Protein AF-A0A963UQ39-F1 (afdb_monomer_lite)

pLDDT: mean 74.8, std 10.71, range [49.53, 90.19]

Radius of gyration: 19.25 Å; chains: 1; bounding box: 44×16×61 Å

Structure (mmCIF, N/CA/C/O backbone):
data_AF-A0A963UQ39-F1
#
_entry.id   AF-A0A963UQ39-F1
#
loop_
_atom_site.group_PDB
_atom_site.id
_atom_site.type_symbol
_atom_site.label_atom_id
_atom_site.label_alt_id
_atom_site.label_comp_id
_atom_site.label_asym_id
_atom_site.label_entity_id
_atom_site.label_seq_id
_atom_site.pdbx_PDB_ins_code
_atom_site.Cartn_x
_atom_site.Cartn_y
_atom_site.Cartn_z
_atom_site.occupancy
_atom_site.B_iso_or_equiv
_atom_site.auth_seq_id
_atom_site.auth_comp_id
_atom_site.auth_asym_id
_atom_site.auth_atom_id
_atom_site.pdbx_PDB_model_num
ATOM 1 N N . MET A 1 1 ? 23.117 -4.350 -24.647 1.00 58.25 1 MET A N 1
ATOM 2 C CA . MET A 1 1 ? 23.009 -3.315 -23.593 1.00 58.25 1 MET A CA 1
ATOM 3 C C . MET A 1 1 ? 21.552 -3.025 -23.236 1.00 58.25 1 MET A C 1
ATOM 5 O O . MET A 1 1 ? 21.212 -3.125 -22.069 1.00 58.25 1 MET A O 1
ATOM 9 N N . ILE A 1 2 ? 20.678 -2.806 -24.225 1.00 73.00 2 ILE A N 1
ATOM 10 C CA . ILE A 1 2 ? 19.228 -2.580 -24.040 1.00 73.00 2 ILE A CA 1
ATOM 11 C C . ILE A 1 2 ? 18.543 -3.752 -23.302 1.00 73.00 2 ILE A C 1
ATOM 13 O O . ILE A 1 2 ? 17.891 -3.554 -22.287 1.00 73.00 2 ILE A O 1
ATOM 17 N N . ALA A 1 3 ? 18.848 -4.997 -23.689 1.00 75.25 3 ALA A N 1
ATOM 18 C CA . ALA A 1 3 ? 18.307 -6.195 -23.033 1.00 75.25 3 ALA A CA 1
ATOM 19 C C . ALA A 1 3 ? 18.734 -6.388 -21.557 1.00 75.25 3 ALA A C 1
ATOM 21 O O . ALA A 1 3 ? 18.091 -7.137 -20.824 1.00 75.25 3 ALA A O 1
ATOM 22 N N . LEU A 1 4 ? 19.828 -5.753 -21.113 1.00 77.38 4 LEU A N 1
ATOM 23 C CA . LEU A 1 4 ? 20.248 -5.793 -19.705 1.00 77.38 4 LEU A CA 1
ATOM 24 C C . LEU A 1 4 ? 19.424 -4.805 -18.869 1.00 77.38 4 LEU A C 1
ATOM 26 O O . LEU A 1 4 ? 19.041 -5.128 -17.748 1.00 77.38 4 LEU A O 1
ATOM 30 N N . ILE A 1 5 ? 19.123 -3.637 -19.441 1.00 81.50 5 ILE A N 1
ATOM 31 C CA . ILE A 1 5 ? 18.282 -2.607 -18.824 1.00 81.50 5 ILE A CA 1
ATOM 32 C C . ILE A 1 5 ? 16.863 -3.151 -18.634 1.00 81.50 5 ILE A C 1
ATOM 34 O O . ILE A 1 5 ? 16.340 -3.078 -17.526 1.00 81.50 5 ILE A O 1
ATOM 38 N N . ASP A 1 6 ? 16.299 -3.814 -19.647 1.00 80.00 6 ASP A N 1
ATOM 39 C CA . ASP A 1 6 ? 14.969 -4.430 -19.540 1.00 80.00 6 ASP A CA 1
ATOM 40 C C . ASP A 1 6 ? 14.915 -5.538 -18.489 1.00 80.00 6 ASP A C 1
ATOM 42 O O . ASP A 1 6 ? 13.947 -5.644 -17.735 1.00 80.00 6 ASP A O 1
ATOM 46 N N . ARG A 1 7 ? 15.966 -6.361 -18.382 1.00 78.88 7 ARG A N 1
ATOM 47 C CA . ARG A 1 7 ? 16.041 -7.413 -17.356 1.00 78.88 7 ARG A CA 1
ATOM 48 C C . ARG A 1 7 ? 16.135 -6.844 -15.946 1.00 78.88 7 ARG A C 1
ATOM 50 O O . ARG A 1 7 ? 15.493 -7.368 -15.041 1.00 78.88 7 ARG A O 1
ATOM 57 N N . LEU A 1 8 ? 16.913 -5.781 -15.751 1.00 83.19 8 LEU A N 1
ATOM 58 C CA . LEU A 1 8 ? 17.004 -5.104 -14.458 1.00 83.19 8 LEU A CA 1
ATOM 59 C C . LEU A 1 8 ? 15.682 -4.421 -14.094 1.00 83.19 8 LEU A C 1
ATOM 61 O O . LEU A 1 8 ? 15.211 -4.582 -12.970 1.00 83.19 8 LEU A O 1
ATOM 65 N N . ALA A 1 9 ? 15.055 -3.733 -15.050 1.00 81.56 9 ALA A N 1
ATOM 66 C CA . ALA A 1 9 ? 13.768 -3.072 -14.859 1.00 81.56 9 ALA A CA 1
ATOM 67 C C . ALA A 1 9 ? 12.657 -4.076 -14.512 1.00 81.56 9 ALA A C 1
ATOM 69 O O . ALA A 1 9 ? 11.926 -3.886 -13.542 1.00 81.56 9 ALA A O 1
ATOM 70 N N . THR A 1 10 ? 12.571 -5.192 -15.240 1.00 81.25 10 THR A N 1
ATOM 71 C CA . THR A 1 10 ? 11.577 -6.242 -14.967 1.00 81.25 10 THR A CA 1
ATOM 72 C C . THR A 1 10 ? 11.819 -6.961 -13.644 1.00 81.25 10 THR A C 1
ATOM 74 O O . THR A 1 10 ? 10.854 -7.286 -12.950 1.00 81.25 10 THR A O 1
ATOM 77 N N . LEU A 1 11 ? 13.076 -7.189 -13.249 1.00 84.12 11 LEU A N 1
ATOM 78 C CA . LEU A 1 11 ? 13.391 -7.798 -11.956 1.00 84.12 11 LEU A CA 1
ATOM 79 C C . LEU A 1 11 ? 13.026 -6.867 -10.793 1.00 84.12 11 LEU A C 1
ATOM 81 O O . LEU A 1 11 ? 12.362 -7.303 -9.852 1.00 84.12 11 LEU A O 1
ATOM 85 N N . ALA A 1 12 ? 13.409 -5.590 -10.884 1.00 84.69 12 ALA A N 1
ATOM 86 C CA . ALA A 1 12 ? 13.076 -4.577 -9.888 1.00 84.69 12 ALA A C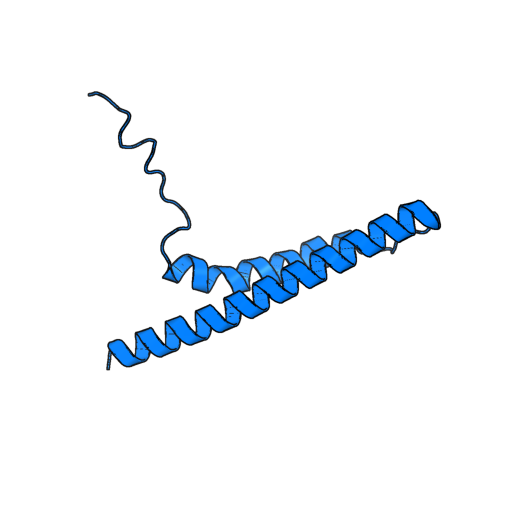A 1
ATOM 87 C C . ALA A 1 12 ? 11.556 -4.426 -9.741 1.00 84.69 12 ALA A C 1
ATOM 89 O O . ALA A 1 12 ? 11.036 -4.476 -8.630 1.00 84.69 12 ALA A O 1
ATOM 90 N N . ALA A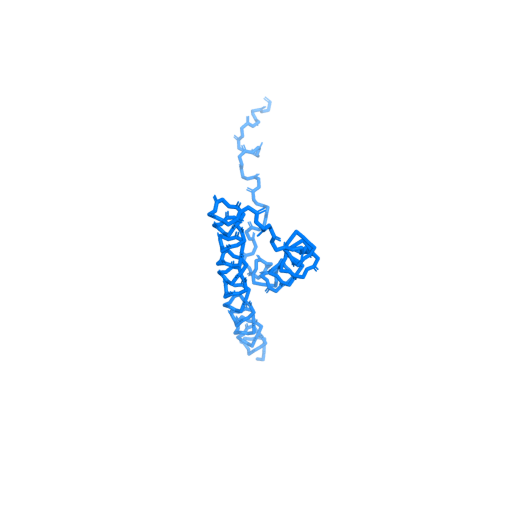 1 13 ? 10.831 -4.357 -10.858 1.00 83.50 13 ALA A N 1
ATOM 91 C CA . ALA A 1 13 ? 9.379 -4.256 -10.842 1.00 83.50 13 ALA A CA 1
ATOM 92 C C . ALA A 1 13 ? 8.696 -5.511 -10.287 1.00 83.50 13 ALA A C 1
ATOM 94 O O . ALA A 1 13 ? 7.696 -5.432 -9.579 1.00 83.50 13 ALA A O 1
ATOM 95 N N . LYS A 1 14 ? 9.233 -6.701 -10.575 1.00 84.00 14 LYS A N 1
ATOM 96 C CA . LYS A 1 14 ? 8.712 -7.941 -9.994 1.00 84.00 14 LYS A CA 1
ATOM 97 C C . LYS A 1 14 ? 8.938 -7.969 -8.479 1.00 84.00 14 LYS A C 1
ATOM 99 O O . LYS A 1 14 ? 8.060 -8.426 -7.754 1.00 84.00 14 LYS A O 1
ATOM 104 N N . ALA A 1 15 ? 10.074 -7.464 -7.998 1.00 87.69 15 ALA A N 1
ATOM 105 C CA . ALA A 1 15 ? 10.348 -7.345 -6.569 1.00 87.69 15 ALA A CA 1
ATOM 106 C C . ALA A 1 15 ? 9.387 -6.361 -5.879 1.00 87.69 15 ALA A C 1
ATOM 108 O O . ALA A 1 15 ? 8.814 -6.702 -4.844 1.00 87.69 15 ALA A O 1
ATOM 109 N N . THR A 1 16 ? 9.142 -5.186 -6.471 1.00 86.06 16 THR A N 1
ATOM 110 C CA . THR A 1 16 ? 8.179 -4.216 -5.925 1.00 86.06 16 THR A CA 1
ATOM 111 C C . THR A 1 16 ? 6.748 -4.749 -5.962 1.00 86.06 16 THR A C 1
ATOM 113 O O . THR A 1 16 ? 6.015 -4.552 -4.999 1.00 86.06 16 THR A O 1
ATOM 116 N N . LEU A 1 17 ? 6.363 -5.515 -6.990 1.00 86.50 17 LEU A N 1
ATOM 117 C CA . LEU A 1 17 ? 5.062 -6.188 -7.035 1.00 86.50 17 LEU A CA 1
ATOM 118 C C . LEU A 1 17 ? 4.880 -7.166 -5.868 1.00 86.50 17 LEU A C 1
ATOM 120 O O . LEU A 1 17 ? 3.850 -7.143 -5.201 1.00 86.50 17 LEU A O 1
ATOM 124 N N . TRP A 1 18 ? 5.869 -8.028 -5.618 1.00 87.06 18 TRP A N 1
ATOM 125 C CA . TRP A 1 18 ? 5.811 -8.978 -4.505 1.00 87.06 18 TRP A CA 1
ATOM 126 C C . TRP A 1 18 ? 5.726 -8.266 -3.156 1.00 87.06 18 TRP A C 1
ATOM 128 O O . TRP A 1 18 ? 4.947 -8.673 -2.294 1.00 87.06 18 TRP A O 1
ATOM 138 N N . LEU A 1 19 ? 6.477 -7.177 -2.990 1.00 88.81 19 LEU A N 1
ATOM 139 C CA . LEU A 1 19 ? 6.422 -6.364 -1.781 1.00 88.81 19 LEU A CA 1
ATOM 140 C C . LEU A 1 19 ? 5.053 -5.678 -1.621 1.00 88.81 19 LEU A C 1
ATOM 142 O O . LEU A 1 19 ? 4.499 -5.670 -0.524 1.00 88.81 19 LEU A O 1
ATOM 146 N N . ALA A 1 20 ? 4.462 -5.181 -2.710 1.00 85.12 20 ALA A N 1
ATOM 147 C CA . ALA A 1 20 ? 3.124 -4.593 -2.709 1.00 85.12 20 ALA A CA 1
ATOM 148 C C . ALA A 1 20 ? 2.042 -5.624 -2.352 1.00 85.12 20 ALA A C 1
ATOM 150 O O . ALA A 1 20 ? 1.151 -5.339 -1.553 1.00 85.12 20 ALA A O 1
ATOM 151 N N . ALA A 1 21 ? 2.146 -6.842 -2.890 1.00 86.31 21 ALA A N 1
ATOM 152 C CA . ALA A 1 21 ? 1.242 -7.942 -2.567 1.00 86.31 21 ALA A CA 1
ATOM 153 C C . ALA A 1 21 ? 1.335 -8.347 -1.085 1.00 86.31 21 ALA A C 1
ATOM 155 O O . ALA A 1 21 ? 0.312 -8.578 -0.440 1.00 86.31 21 ALA A O 1
ATOM 156 N N . LEU A 1 22 ? 2.548 -8.382 -0.522 1.00 90.19 22 LEU A N 1
ATOM 157 C CA . LEU A 1 22 ? 2.757 -8.652 0.902 1.00 90.19 22 LEU A CA 1
ATOM 158 C C . LEU A 1 22 ? 2.135 -7.559 1.786 1.00 90.19 22 LEU A C 1
ATOM 160 O O . LEU A 1 22 ? 1.463 -7.873 2.767 1.00 90.19 22 LEU A O 1
ATOM 164 N N . LEU A 1 23 ? 2.321 -6.286 1.423 1.00 85.38 23 LEU A N 1
ATOM 165 C CA . LEU A 1 23 ? 1.713 -5.149 2.122 1.00 85.38 23 LEU A CA 1
ATOM 166 C C . LEU A 1 23 ? 0.182 -5.195 2.069 1.00 85.38 23 LEU A C 1
ATOM 168 O O . LEU A 1 23 ? -0.466 -4.924 3.076 1.00 85.38 23 LEU A O 1
ATOM 172 N N . LEU A 1 24 ? -0.398 -5.588 0.931 1.00 85.50 24 LEU A N 1
ATOM 173 C CA . LEU A 1 24 ? -1.843 -5.793 0.795 1.00 85.50 24 LEU A CA 1
ATOM 174 C C . LEU A 1 24 ? -2.366 -6.903 1.711 1.00 85.50 24 LEU A C 1
ATOM 176 O O . LEU A 1 24 ? -3.403 -6.730 2.348 1.00 85.50 24 LEU A O 1
ATOM 180 N N . LEU A 1 25 ? -1.650 -8.025 1.817 1.00 89.31 25 LEU A N 1
ATOM 181 C CA . LEU A 1 25 ? -2.018 -9.103 2.740 1.00 89.31 25 LEU A CA 1
ATOM 182 C C . LEU A 1 25 ? -1.937 -8.650 4.201 1.00 89.31 25 LEU A C 1
ATOM 184 O O . LEU A 1 25 ? -2.854 -8.917 4.975 1.00 89.31 25 LEU A O 1
ATOM 188 N N . LEU A 1 26 ? -0.878 -7.925 4.571 1.00 86.38 26 LEU A N 1
ATOM 189 C CA . LEU A 1 26 ? -0.748 -7.328 5.903 1.00 86.38 26 LEU A CA 1
ATOM 190 C C . LEU A 1 26 ? -1.896 -6.363 6.207 1.00 86.38 26 LEU A C 1
ATOM 192 O O . LEU A 1 26 ? -2.458 -6.426 7.300 1.00 86.38 26 LEU A O 1
ATOM 196 N N . MET A 1 27 ? -2.275 -5.528 5.235 1.00 84.56 27 MET A N 1
ATOM 197 C CA . MET A 1 27 ? -3.419 -4.625 5.344 1.00 84.56 27 MET A CA 1
ATOM 198 C C . MET A 1 27 ? -4.714 -5.408 5.595 1.00 84.56 27 MET A C 1
ATOM 200 O O . MET A 1 27 ? -5.462 -5.076 6.511 1.00 84.56 27 MET A O 1
ATOM 204 N N . ALA A 1 28 ? -4.960 -6.477 4.832 1.00 85.00 28 ALA A N 1
ATOM 205 C CA . ALA A 1 28 ? -6.146 -7.314 4.996 1.00 85.00 28 ALA A CA 1
ATOM 206 C C . ALA A 1 28 ? -6.203 -7.975 6.382 1.00 85.00 28 ALA A C 1
ATOM 208 O O . ALA A 1 28 ? -7.253 -7.957 7.024 1.00 85.00 28 ALA A O 1
ATOM 209 N N . ILE A 1 29 ? -5.081 -8.507 6.878 1.00 88.00 29 ILE A N 1
ATOM 210 C CA . ILE A 1 29 ? -4.996 -9.099 8.221 1.00 88.00 29 ILE A CA 1
ATOM 211 C C . ILE A 1 29 ? -5.254 -8.039 9.299 1.00 88.00 29 ILE A C 1
ATOM 213 O O . ILE A 1 29 ? -6.055 -8.284 10.198 1.00 88.00 29 ILE A O 1
ATOM 217 N N . HIS A 1 30 ? -4.633 -6.858 9.193 1.00 83.25 30 HIS A N 1
ATOM 218 C CA . HIS A 1 30 ? -4.835 -5.757 10.143 1.00 83.25 30 HIS A CA 1
ATOM 219 C C . HIS A 1 30 ? -6.299 -5.317 10.209 1.00 83.25 30 HIS A C 1
ATOM 221 O O . HIS A 1 30 ? -6.867 -5.234 11.295 1.00 83.25 30 HIS A O 1
ATOM 227 N N . ILE A 1 31 ? -6.923 -5.077 9.052 1.00 82.81 31 ILE A N 1
ATOM 228 C CA . ILE A 1 31 ? -8.323 -4.640 8.978 1.00 82.81 31 ILE A CA 1
ATOM 229 C C . ILE A 1 31 ? -9.253 -5.735 9.515 1.00 82.81 31 ILE A C 1
ATOM 231 O O . ILE A 1 31 ? -10.186 -5.444 10.257 1.00 82.81 31 ILE A O 1
ATOM 235 N N . THR A 1 32 ? -8.990 -7.004 9.193 1.00 83.81 32 THR A N 1
ATOM 236 C CA . THR A 1 32 ? -9.813 -8.121 9.682 1.00 83.81 32 THR A CA 1
ATOM 237 C C . THR A 1 32 ? -9.703 -8.271 11.199 1.00 83.81 32 THR A C 1
ATOM 239 O O . THR A 1 32 ? -10.713 -8.488 11.866 1.00 83.81 32 THR A O 1
ATOM 242 N N . ALA A 1 33 ? -8.500 -8.116 11.760 1.00 83.00 33 ALA A N 1
ATOM 243 C CA . ALA A 1 33 ? -8.278 -8.146 13.203 1.00 83.00 33 ALA A CA 1
ATOM 244 C C . ALA A 1 33 ? -8.972 -6.9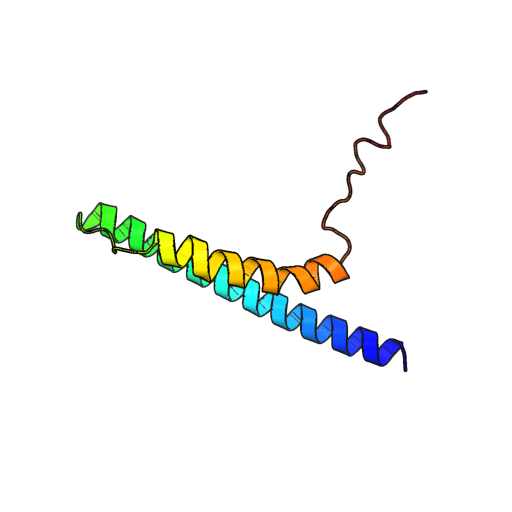77 13.920 1.00 83.00 33 ALA A C 1
ATOM 246 O O . ALA A 1 33 ? -9.582 -7.185 14.968 1.00 83.00 33 ALA A O 1
ATOM 247 N N . ASP A 1 34 ? -8.942 -5.774 13.340 1.00 79.12 34 ASP A N 1
ATOM 248 C CA . ASP A 1 34 ? -9.669 -4.610 13.856 1.00 79.12 34 ASP A CA 1
ATOM 249 C C . ASP A 1 34 ? -11.186 -4.842 13.878 1.00 79.12 34 ASP A C 1
ATOM 251 O O . ASP A 1 34 ? -11.833 -4.648 14.909 1.00 79.12 34 ASP A O 1
ATOM 255 N N . VAL A 1 35 ? -11.753 -5.347 12.777 1.00 80.12 35 VAL A N 1
ATOM 256 C CA . VAL A 1 35 ? -13.182 -5.687 12.696 1.00 80.12 35 VAL A CA 1
ATOM 257 C C . VAL A 1 35 ? -13.540 -6.789 13.697 1.00 80.12 35 VAL A C 1
ATOM 259 O O . VAL A 1 35 ? -14.573 -6.696 14.363 1.00 80.12 35 VAL A O 1
ATOM 262 N N . ALA A 1 36 ? -12.689 -7.807 13.852 1.00 81.38 36 ALA A N 1
ATOM 263 C CA . ALA A 1 36 ? -12.893 -8.878 14.822 1.00 81.38 36 ALA A CA 1
ATOM 264 C C . ALA A 1 36 ? -12.882 -8.347 16.263 1.00 81.38 36 ALA A C 1
ATOM 266 O O . ALA A 1 36 ? -13.795 -8.661 17.025 1.00 81.38 36 ALA A O 1
ATOM 267 N N . MET A 1 37 ? -11.911 -7.504 16.635 1.00 78.50 37 MET A N 1
ATOM 268 C CA . MET A 1 37 ? -11.858 -6.898 17.970 1.00 78.50 37 MET A CA 1
ATOM 269 C C . MET A 1 37 ? -13.036 -5.967 18.238 1.00 78.50 37 MET A C 1
ATOM 271 O O . MET A 1 37 ? -13.640 -6.037 19.308 1.00 78.50 37 MET A O 1
ATOM 275 N N . ARG A 1 38 ? -13.429 -5.159 17.251 1.00 76.75 38 ARG A N 1
ATOM 276 C CA . ARG A 1 38 ? -14.619 -4.312 17.342 1.00 76.75 38 ARG A CA 1
ATOM 277 C C . ARG A 1 38 ? -15.888 -5.135 17.581 1.00 76.75 38 ARG A C 1
ATOM 279 O O . ARG A 1 38 ? -16.732 -4.712 18.364 1.00 76.75 38 ARG A O 1
ATOM 286 N N . ASN A 1 39 ? -16.015 -6.295 16.935 1.00 76.44 39 ASN A N 1
ATOM 287 C CA . ASN A 1 39 ? -17.195 -7.154 17.048 1.00 76.44 39 ASN A CA 1
ATOM 288 C C . ASN A 1 39 ? -17.204 -8.025 18.322 1.00 76.44 39 ASN A C 1
ATOM 290 O O . ASN A 1 39 ? -18.270 -8.299 18.860 1.00 76.44 39 ASN A O 1
ATOM 294 N N . LEU A 1 40 ? -16.034 -8.458 18.808 1.00 76.56 40 LEU A N 1
ATOM 295 C CA . LEU A 1 40 ? -15.902 -9.349 19.973 1.00 76.56 40 LEU A CA 1
ATOM 296 C C . LEU A 1 40 ? -15.780 -8.599 21.306 1.00 76.56 40 LEU A C 1
ATOM 298 O O . LEU A 1 40 ? -16.338 -9.040 22.306 1.00 76.56 40 LEU A O 1
ATOM 302 N N . PHE A 1 41 ? -15.046 -7.484 21.332 1.00 75.44 41 PHE A N 1
ATOM 303 C CA . PHE A 1 41 ? -14.681 -6.772 22.563 1.00 75.44 41 PHE A CA 1
ATOM 304 C C . PHE A 1 41 ? -15.297 -5.372 22.663 1.00 75.44 41 PHE A C 1
ATOM 306 O O . PHE A 1 41 ? -15.125 -4.707 23.681 1.00 75.44 41 PHE A O 1
ATOM 313 N N . GLY A 1 42 ? -15.992 -4.894 21.622 1.00 65.88 42 GLY A N 1
ATOM 314 C CA . GLY A 1 42 ? -16.607 -3.560 21.602 1.00 65.88 42 GLY A CA 1
ATOM 315 C C . GLY A 1 42 ? -15.606 -2.395 21.653 1.00 65.88 42 GLY A C 1
ATOM 316 O O . GLY A 1 42 ? -16.019 -1.239 21.696 1.00 65.88 42 GLY A O 1
ATOM 317 N N . ALA A 1 43 ? -14.303 -2.688 21.627 1.00 66.75 43 ALA A N 1
ATOM 318 C CA . ALA A 1 43 ? -13.212 -1.726 21.629 1.00 66.75 43 ALA A CA 1
ATOM 319 C C . ALA A 1 43 ? -12.565 -1.710 20.231 1.00 66.75 43 ALA A C 1
ATOM 321 O O . ALA A 1 43 ? -11.759 -2.591 19.925 1.00 66.75 43 ALA A O 1
ATOM 322 N N . PRO A 1 44 ? -12.941 -0.769 19.345 1.00 64.06 44 PRO A N 1
ATOM 323 C CA . PRO A 1 44 ? -12.260 -0.606 18.065 1.00 64.06 44 PRO A CA 1
ATOM 324 C C . PRO A 1 44 ? -10.814 -0.154 18.294 1.00 64.06 44 PRO A C 1
ATOM 326 O O . PRO A 1 44 ? -10.541 0.618 19.219 1.00 64.06 44 PRO A O 1
ATOM 329 N N . ILE A 1 45 ? -9.887 -0.590 17.439 1.00 63.41 45 ILE A N 1
ATOM 330 C CA . ILE A 1 45 ? -8.532 -0.045 17.456 1.00 63.41 45 ILE A CA 1
ATOM 331 C C . ILE A 1 45 ? -8.633 1.359 16.852 1.00 63.41 45 ILE A C 1
ATOM 333 O O . ILE A 1 45 ? -9.038 1.544 15.703 1.00 63.41 45 ILE A O 1
ATOM 337 N N . ALA A 1 46 ? -8.332 2.385 17.647 1.00 60.03 46 ALA A N 1
ATOM 338 C CA . ALA A 1 46 ? -8.324 3.755 17.153 1.00 60.03 46 ALA A CA 1
ATOM 339 C C . ALA A 1 46 ? -7.219 3.913 16.091 1.00 60.03 46 ALA A C 1
ATOM 341 O O . ALA A 1 46 ? -6.070 3.546 16.331 1.00 60.03 46 ALA A O 1
ATOM 342 N N . GLY A 1 47 ? -7.572 4.451 14.921 1.00 61.84 47 GLY A N 1
ATOM 343 C CA . GLY A 1 47 ? -6.620 4.750 13.845 1.00 61.84 47 GLY A CA 1
ATOM 344 C C . GLY A 1 47 ? -6.495 3.692 12.742 1.00 61.84 47 GLY A C 1
ATOM 345 O O . GLY A 1 47 ? -5.777 3.931 11.775 1.00 61.84 47 GLY A O 1
ATOM 346 N N . THR A 1 48 ? -7.209 2.558 12.781 1.00 67.19 48 THR A N 1
ATOM 347 C CA . THR A 1 48 ? -7.117 1.524 11.718 1.00 67.19 48 THR A CA 1
ATOM 348 C C . THR A 1 48 ? -7.470 2.067 10.328 1.00 67.19 48 THR A C 1
ATOM 350 O O . THR A 1 48 ? -6.829 1.716 9.336 1.00 67.19 48 THR A O 1
ATOM 353 N N . LEU A 1 49 ? -8.439 2.987 10.249 1.00 66.50 49 LEU A N 1
ATOM 354 C CA . LEU A 1 49 ? -8.787 3.686 9.006 1.00 66.50 49 LEU A CA 1
ATOM 355 C C . LEU A 1 49 ? -7.676 4.624 8.523 1.00 66.50 49 LEU A C 1
ATOM 357 O O . LEU A 1 49 ? -7.438 4.717 7.320 1.00 66.50 49 LEU A O 1
ATOM 361 N N . GLU A 1 50 ? -6.984 5.298 9.438 1.00 73.38 50 GLU A N 1
ATOM 362 C CA . GLU A 1 50 ? -5.887 6.208 9.107 1.00 73.38 50 GLU A CA 1
ATOM 363 C C . GLU A 1 50 ? -4.674 5.412 8.613 1.00 73.38 50 GLU A C 1
ATOM 365 O O . GLU A 1 50 ? -4.104 5.734 7.571 1.00 73.38 50 GLU A O 1
ATOM 370 N N . PHE A 1 51 ? -4.340 4.303 9.280 1.00 73.38 51 PHE A N 1
ATOM 371 C CA . PHE A 1 51 ? -3.281 3.396 8.836 1.00 73.38 51 PHE A CA 1
ATOM 372 C C . PHE A 1 51 ? -3.601 2.733 7.491 1.00 73.38 51 PHE A C 1
ATOM 374 O O . PHE A 1 51 ? -2.740 2.687 6.610 1.00 73.38 51 PHE A O 1
ATOM 381 N N . GLY A 1 52 ? -4.836 2.266 7.291 1.00 73.81 52 GLY A N 1
ATOM 382 C CA . GLY A 1 52 ? -5.279 1.697 6.017 1.00 73.81 52 GLY A CA 1
ATOM 383 C C . GLY A 1 52 ? -5.173 2.702 4.870 1.00 73.81 52 GLY A C 1
ATOM 384 O O . GLY A 1 52 ? -4.501 2.441 3.871 1.00 73.81 52 GLY A O 1
ATOM 385 N N . THR A 1 53 ? -5.789 3.873 5.042 1.00 74.44 53 THR A N 1
ATOM 386 C CA . THR A 1 53 ? -5.953 4.862 3.966 1.00 74.44 53 THR A CA 1
ATOM 3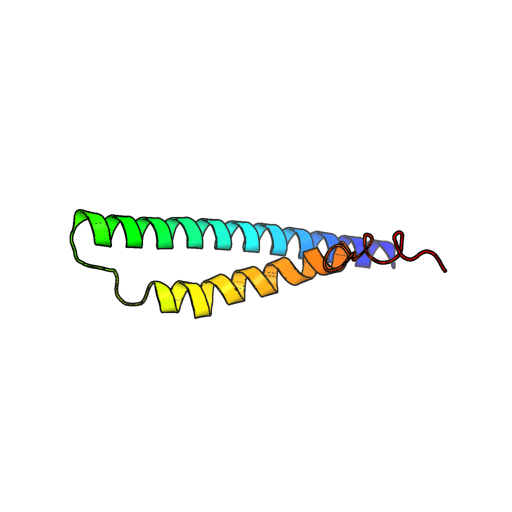87 C C . THR A 1 53 ? -4.662 5.614 3.656 1.00 74.44 53 THR A C 1
ATOM 389 O O . THR A 1 53 ? -4.324 5.791 2.487 1.00 74.44 53 THR A O 1
ATOM 392 N N . TYR A 1 54 ? -3.910 6.045 4.673 1.00 77.69 54 TYR A N 1
ATOM 393 C CA . TYR A 1 54 ? -2.737 6.896 4.453 1.00 77.69 54 TYR A CA 1
ATOM 394 C C . TYR A 1 54 ? -1.439 6.118 4.248 1.00 77.69 54 TYR A C 1
ATOM 396 O O . TYR A 1 54 ? -0.567 6.596 3.526 1.00 77.69 54 TYR A O 1
ATOM 404 N N . TYR A 1 55 ? -1.300 4.926 4.834 1.00 79.38 55 TYR A N 1
ATOM 405 C CA . TYR A 1 55 ? -0.043 4.176 4.771 1.00 79.38 55 TYR A CA 1
ATOM 406 C C . TYR A 1 55 ? -0.141 2.971 3.840 1.00 79.38 55 TYR A C 1
ATOM 408 O O . TYR A 1 55 ? 0.619 2.882 2.875 1.00 79.38 55 TYR A O 1
ATOM 416 N N . TYR A 1 56 ? -1.084 2.057 4.083 1.00 79.19 56 TYR A N 1
ATOM 417 C CA . TYR A 1 56 ? -1.152 0.817 3.309 1.00 79.19 56 TYR A CA 1
ATOM 418 C C . TYR A 1 56 ? -1.624 1.035 1.868 1.00 79.19 56 TYR A C 1
ATOM 420 O O . TYR A 1 56 ? -0.992 0.512 0.951 1.00 79.19 56 TYR A O 1
ATOM 428 N N . MET A 1 57 ? -2.678 1.828 1.639 1.00 80.88 57 MET A N 1
ATOM 429 C CA . MET A 1 57 ? -3.170 2.109 0.283 1.00 80.88 57 MET A CA 1
ATOM 430 C C . MET A 1 57 ? -2.121 2.835 -0.562 1.00 80.88 57 MET A C 1
ATOM 432 O O . MET A 1 57 ? -1.891 2.444 -1.705 1.00 80.88 57 MET A O 1
ATOM 436 N N . VAL A 1 58 ? -1.439 3.842 -0.008 1.00 84.56 58 VAL A N 1
ATOM 437 C CA . VAL A 1 58 ? -0.382 4.577 -0.720 1.00 84.56 58 VAL A CA 1
ATOM 438 C C . VAL A 1 58 ? 0.792 3.649 -1.032 1.00 84.56 58 VAL A C 1
ATOM 440 O O . VAL A 1 58 ? 1.186 3.529 -2.193 1.00 84.56 58 VAL A O 1
ATOM 443 N N . ALA A 1 59 ? 1.309 2.927 -0.034 1.00 81.69 59 ALA A N 1
ATOM 444 C CA . ALA A 1 59 ? 2.442 2.030 -0.231 1.00 81.69 59 ALA A CA 1
ATOM 445 C C . ALA A 1 59 ? 2.127 0.920 -1.245 1.00 81.69 59 ALA A C 1
ATOM 447 O O . ALA A 1 59 ? 2.906 0.703 -2.167 1.00 81.69 59 ALA A O 1
ATOM 448 N N . ALA A 1 60 ? 0.973 0.257 -1.137 1.00 83.75 60 ALA A N 1
ATOM 449 C CA . ALA A 1 60 ? 0.590 -0.800 -2.069 1.00 83.75 60 ALA A CA 1
ATOM 450 C C . ALA A 1 60 ? 0.385 -0.276 -3.501 1.00 83.75 60 ALA A C 1
ATOM 452 O O . ALA A 1 60 ? 0.853 -0.905 -4.450 1.00 83.75 60 ALA A O 1
ATOM 453 N N . SER A 1 61 ? -0.263 0.884 -3.663 1.00 82.56 61 SER A N 1
ATOM 454 C CA . SER A 1 61 ? -0.579 1.447 -4.983 1.00 82.56 61 SER A CA 1
ATOM 455 C C . SER A 1 61 ? 0.679 1.854 -5.744 1.00 82.56 61 SER A C 1
ATOM 457 O O . SER A 1 61 ?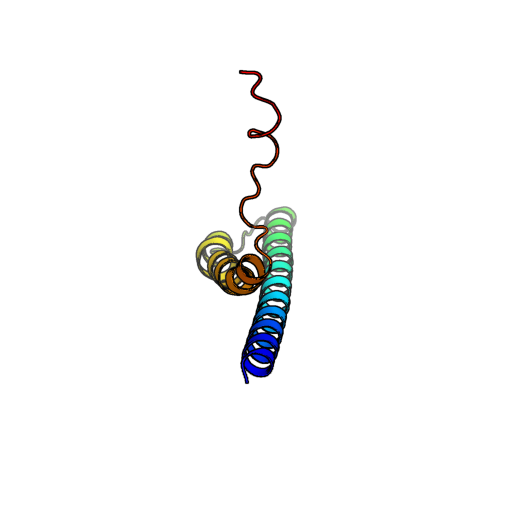 0.883 1.409 -6.869 1.00 82.56 61 SER A O 1
ATOM 459 N N . PHE A 1 62 ? 1.556 2.654 -5.127 1.00 80.94 62 PHE A N 1
ATOM 460 C CA . PHE A 1 62 ? 2.772 3.146 -5.787 1.00 80.94 62 PHE A CA 1
ATOM 461 C C . PHE A 1 62 ? 3.771 2.024 -6.083 1.00 80.94 62 PHE A C 1
ATOM 463 O O . PHE A 1 62 ? 4.454 2.047 -7.106 1.00 80.94 62 PHE A O 1
ATOM 470 N N . LEU A 1 63 ? 3.833 1.019 -5.212 1.00 81.44 63 LEU A N 1
ATOM 471 C CA . LEU A 1 63 ? 4.785 -0.077 -5.331 1.00 81.44 63 LEU A CA 1
ATOM 472 C C . LEU A 1 63 ? 4.341 -1.131 -6.364 1.00 81.44 63 LEU A C 1
ATOM 474 O O . LEU A 1 63 ? 5.181 -1.701 -7.066 1.00 81.44 63 LEU A O 1
ATOM 478 N N . ALA A 1 64 ? 3.029 -1.335 -6.529 1.00 77.56 64 ALA A N 1
ATOM 479 C CA . ALA A 1 64 ? 2.465 -2.154 -7.603 1.00 77.56 64 ALA A CA 1
ATOM 480 C C . ALA A 1 64 ? 2.458 -1.438 -8.971 1.00 77.56 64 ALA A C 1
ATOM 482 O O . ALA A 1 64 ? 2.529 -2.105 -10.007 1.00 77.56 64 ALA A O 1
ATOM 483 N N . LEU A 1 65 ? 2.416 -0.097 -8.988 1.00 78.81 65 LEU A N 1
ATOM 484 C CA . LEU A 1 65 ? 2.271 0.715 -10.204 1.00 78.81 65 LEU A CA 1
ATOM 485 C C . LEU A 1 65 ? 3.367 0.446 -11.244 1.00 78.81 65 LEU A C 1
ATOM 487 O O . LEU A 1 65 ? 3.068 0.294 -12.424 1.00 78.81 65 LEU A O 1
ATOM 491 N N . GLY A 1 66 ? 4.631 0.351 -10.819 1.00 75.62 66 GLY A N 1
ATOM 492 C CA . GLY A 1 66 ? 5.759 0.159 -11.739 1.00 75.62 66 GLY A CA 1
ATOM 493 C C . GLY A 1 66 ? 5.675 -1.153 -12.523 1.00 75.62 66 GLY A C 1
ATOM 494 O O . GLY A 1 66 ? 5.968 -1.194 -13.716 1.00 75.62 66 GLY A O 1
ATOM 495 N N . TYR A 1 67 ? 5.201 -2.221 -11.879 1.00 73.25 67 TYR A N 1
ATOM 496 C CA . TYR A 1 67 ? 4.965 -3.491 -12.558 1.00 73.25 67 TYR A CA 1
ATOM 497 C C . TYR A 1 67 ? 3.710 -3.460 -13.429 1.00 73.25 67 TYR A C 1
ATOM 499 O O . TYR A 1 67 ? 3.725 -4.029 -14.514 1.00 73.25 67 TYR A O 1
ATOM 507 N N . ALA A 1 68 ? 2.643 -2.789 -12.985 1.00 72.81 68 ALA A N 1
ATOM 508 C CA . ALA A 1 68 ? 1.432 -2.608 -13.783 1.00 72.81 68 ALA A CA 1
ATOM 509 C C . ALA A 1 68 ? 1.705 -1.817 -15.078 1.00 72.81 68 ALA A C 1
ATOM 511 O O . ALA A 1 68 ? 1.179 -2.178 -16.128 1.00 72.81 68 ALA A O 1
ATOM 512 N N . GLN A 1 69 ? 2.576 -0.801 -15.018 1.00 72.12 69 GLN A N 1
ATOM 513 C CA . GLN A 1 69 ? 3.028 -0.030 -16.181 1.00 72.12 69 GLN A CA 1
ATOM 514 C C . GLN A 1 69 ? 3.866 -0.866 -17.148 1.00 72.12 69 GLN A C 1
ATOM 516 O O . GLN A 1 69 ? 3.586 -0.866 -18.337 1.00 72.12 69 GLN A O 1
ATOM 521 N N . LEU A 1 70 ? 4.836 -1.642 -16.649 1.00 71.56 70 LEU A N 1
ATOM 522 C CA . LEU A 1 70 ? 5.652 -2.545 -17.480 1.00 71.56 70 LEU A CA 1
ATOM 523 C C . LEU A 1 70 ? 4.840 -3.603 -18.227 1.00 71.56 70 LEU A C 1
ATOM 525 O O . LEU A 1 70 ? 5.323 -4.200 -19.185 1.00 71.56 70 LEU A O 1
ATOM 529 N N . ARG A 1 71 ? 3.643 -3.891 -17.729 1.00 69.31 71 ARG A N 1
ATOM 530 C CA . ARG A 1 71 ? 2.751 -4.887 -18.295 1.00 69.31 71 ARG A CA 1
ATOM 531 C C . ARG A 1 71 ? 1.775 -4.256 -19.308 1.00 69.31 71 ARG A C 1
ATOM 533 O O . ARG A 1 71 ? 1.229 -4.993 -20.110 1.00 69.31 71 ARG A O 1
ATOM 540 N N . ASP A 1 72 ? 1.597 -2.932 -19.343 1.00 62.31 72 ASP A N 1
ATOM 541 C CA . ASP A 1 72 ? 0.663 -2.226 -20.250 1.00 62.31 72 ASP A CA 1
ATOM 542 C C . ASP A 1 72 ? -0.838 -2.584 -20.061 1.00 62.31 72 ASP A C 1
ATOM 544 O O . ASP A 1 72 ? -1.684 -2.265 -20.891 1.00 62.31 72 ASP A O 1
ATOM 548 N N . HIS A 1 73 ? -1.232 -3.199 -18.934 1.00 55.22 73 HIS A N 1
ATOM 549 C CA . HIS A 1 73 ? -2.630 -3.633 -18.703 1.00 55.22 73 HIS A CA 1
ATOM 550 C C . HIS A 1 73 ? -3.499 -2.612 -17.945 1.00 55.22 73 HIS A C 1
ATOM 552 O O . HIS A 1 73 ? -4.615 -2.949 -17.555 1.00 55.22 73 HIS A O 1
ATOM 558 N N . ASN A 1 74 ? -3.027 -1.389 -17.673 1.00 57.88 74 ASN A N 1
ATOM 559 C CA . ASN A 1 74 ? -3.781 -0.484 -16.795 1.00 57.88 74 ASN A CA 1
ATOM 560 C C . ASN A 1 74 ? -5.080 0.041 -17.441 1.00 57.88 74 ASN A C 1
ATOM 562 O O . ASN A 1 74 ? -6.032 0.317 -16.720 1.00 57.88 74 ASN A O 1
ATOM 566 N N . ILE A 1 75 ? -5.143 0.179 -18.774 1.00 57.38 75 ILE A N 1
ATOM 567 C CA . ILE A 1 75 ? -6.340 0.643 -19.499 1.00 57.38 75 ILE A CA 1
ATOM 568 C C . ILE A 1 75 ? -6.340 0.052 -20.921 1.00 57.38 75 ILE A C 1
ATOM 570 O O . ILE A 1 75 ? -5.876 0.688 -21.859 1.00 57.38 75 ILE A O 1
ATOM 574 N N . SER A 1 76 ? -6.869 -1.157 -21.111 1.00 49.53 76 SER A N 1
ATOM 575 C CA . SER A 1 76 ? -7.334 -1.588 -22.439 1.00 49.53 76 SER A CA 1
ATOM 576 C C . SER A 1 76 ? -8.853 -1.532 -22.447 1.00 49.53 76 SER A C 1
ATOM 578 O O . SER A 1 76 ? -9.539 -2.473 -22.052 1.00 49.53 76 SER A O 1
ATOM 580 N N . VAL A 1 77 ? -9.388 -0.386 -22.870 1.00 51.22 77 VAL A N 1
ATOM 581 C CA . VAL A 1 77 ? -10.791 -0.262 -23.277 1.00 51.22 77 VAL A CA 1
ATOM 582 C C . VAL A 1 77 ? -10.914 -0.883 -24.675 1.00 51.22 77 VAL A C 1
ATOM 584 O O . VAL A 1 77 ? -11.146 -0.194 -25.659 1.00 51.22 77 VAL A O 1
ATOM 587 N N . ASP A 1 78 ? -10.725 -2.198 -24.778 1.00 57.38 78 ASP A N 1
ATOM 588 C CA . ASP A 1 78 ? -10.875 -2.916 -26.056 1.00 57.38 78 ASP A CA 1
ATOM 589 C C . ASP A 1 78 ? -12.356 -3.035 -26.473 1.00 57.38 78 ASP A C 1
ATOM 591 O O . ASP A 1 78 ? -12.688 -3.241 -27.638 1.00 57.38 78 ASP A O 1
ATOM 595 N N . ILE A 1 79 ? -13.284 -2.852 -25.526 1.00 59.09 79 ILE A N 1
ATOM 596 C CA . ILE A 1 79 ? -14.716 -3.123 -25.731 1.00 59.09 79 ILE A CA 1
ATOM 597 C C . ILE A 1 79 ? -15.437 -1.979 -26.475 1.00 59.09 79 ILE A C 1
ATOM 599 O O . ILE A 1 79 ? -16.355 -2.237 -27.256 1.00 59.09 79 ILE A O 1
ATOM 603 N N . LEU A 1 80 ? -15.026 -0.716 -26.291 1.00 57.38 80 LEU A N 1
ATOM 604 C CA . LEU A 1 80 ? -15.680 0.426 -26.959 1.00 57.38 80 LEU A CA 1
ATOM 605 C C . LEU A 1 80 ? -15.216 0.646 -28.404 1.00 57.38 80 LEU A C 1
ATOM 607 O O . LEU A 1 80 ? -15.942 1.271 -29.169 1.00 57.38 80 LEU A O 1
ATOM 611 N N . VAL A 1 81 ? -14.054 0.120 -28.799 1.00 59.38 81 VAL A N 1
ATOM 612 C CA . VAL A 1 81 ? -13.526 0.305 -30.162 1.00 59.38 81 VAL A CA 1
ATOM 613 C C . VAL A 1 81 ? -14.151 -0.684 -31.153 1.00 59.38 81 VAL A C 1
ATOM 615 O O . VAL A 1 81 ? -14.344 -0.339 -32.314 1.00 59.38 81 VAL A O 1
ATOM 618 N N . TYR A 1 82 ? -14.541 -1.885 -30.711 1.00 59.06 82 TYR A N 1
ATOM 619 C CA . TYR A 1 82 ? -15.093 -2.912 -31.609 1.00 59.06 82 TYR A CA 1
ATOM 620 C C . TYR A 1 82 ? -16.610 -2.809 -31.847 1.00 59.06 82 TYR A C 1
ATOM 622 O O . TYR A 1 82 ? -17.144 -3.455 -32.746 1.00 59.06 82 TYR A O 1
ATOM 630 N N . SER A 1 83 ? -17.315 -2.012 -31.040 1.00 57.09 83 SER A N 1
ATOM 631 C CA . SER A 1 83 ? -18.786 -2.005 -30.988 1.00 57.09 83 SER A CA 1
ATOM 632 C C . SER A 1 83 ? -19.434 -0.790 -31.657 1.00 57.09 83 SER A C 1
ATOM 634 O O . SER A 1 83 ? -20.651 -0.650 -31.578 1.00 57.09 83 SER A O 1
ATOM 636 N N . ALA A 1 84 ? -18.653 0.102 -32.275 1.00 55.09 84 ALA A N 1
ATOM 637 C CA . ALA A 1 84 ? -19.171 1.249 -33.014 1.00 55.09 84 ALA A CA 1
ATOM 638 C C . ALA A 1 84 ? -19.281 0.897 -34.511 1.00 55.09 84 ALA A C 1
ATOM 640 O O . ALA A 1 84 ? -18.290 1.017 -35.234 1.00 55.09 84 ALA A O 1
ATOM 641 N N . PRO A 1 85 ? -20.444 0.427 -35.002 1.00 61.53 85 PRO A N 1
ATOM 642 C CA . PRO A 1 85 ? -20.723 0.473 -36.429 1.00 61.53 85 PRO A CA 1
ATOM 643 C C . PRO A 1 85 ? -20.748 1.943 -36.879 1.00 61.53 85 PRO A C 1
ATOM 645 O O . PRO A 1 85 ? -21.273 2.800 -36.165 1.00 61.53 85 PRO A O 1
ATOM 648 N N . ALA A 1 86 ? -20.121 2.204 -38.028 1.00 54.19 86 ALA A N 1
ATOM 649 C CA . ALA A 1 86 ? -20.115 3.495 -38.714 1.00 54.19 86 ALA A CA 1
ATOM 650 C C . ALA A 1 86 ? -21.526 3.974 -39.090 1.00 54.19 86 ALA A C 1
A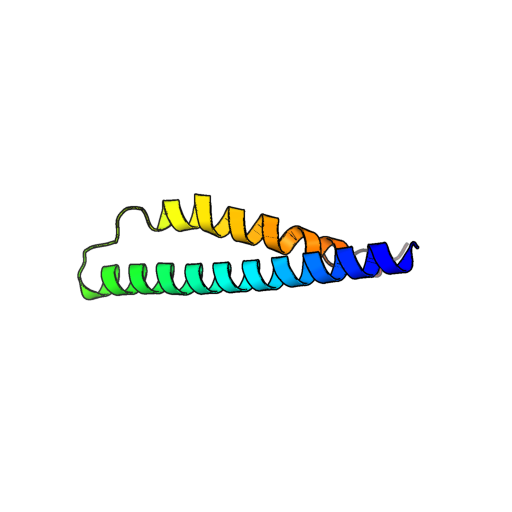TOM 652 O O . ALA A 1 86 ? -22.397 3.106 -39.338 1.00 54.19 86 ALA A O 1
#

Sequence (86 aa):
MIALIDRLATLAAKATLWLAALLLLLMAIHITADVAMRNLFGAPIAGTLEFGTYYYMVAASFLALGYAQLRDHNISVDILVYSAPA

Secondary structure (DSSP, 8-state):
-HHHHHHHHHHHHHHHHHHHHHHHHHHHHHHHHHHHHHHHHS-PPTTHHHIIIIIIHHHHHHHHHHHHHHHT-S---HHHHHS---

Foldseek 3Di:
DVVVVLVVLLVQLVVLLVVLVVLVVVLVVLVVVQVVCCVPVVDGDPCNCVCNPVPSVVSSCVSNVSNVVVVVPPDDPVPVVVPDDD